Protein AF-A0A959UW81-F1 (afdb_monomer_lite)

Sequence (52 aa):
MVIGPEGDLSPREAKRLTEAGFIAVSLGEARLRTETAALVACTWMALAPGRR

Radius of gyration: 12.25 Å; chains: 1; bounding box: 25×26×32 Å

pLDDT: mean 91.96, std 9.4, range [54.94, 98.0]

Secondary structure (DSSP, 8-state):
-----TT---HHHHHHHHHTTPPP----SS---HHHHHHHHHHHHHHSTT--

Foldseek 3Di:
DDFAAQVGDDPVRVVVCVVVVDDDDDLDDDDDHRVRVVVSVVVCVVPPPPPD

Structure (mmCIF, N/CA/C/O backbone):
data_AF-A0A959UW81-F1
#
_entry.id   AF-A0A959UW81-F1
#
loop_
_atom_site.group_PDB
_atom_site.id
_atom_site.type_symbol
_atom_site.label_atom_id
_atom_site.label_alt_id
_atom_site.label_comp_id
_atom_site.label_asym_id
_atom_site.label_entity_id
_atom_site.label_seq_id
_atom_site.pdbx_PDB_ins_code
_atom_site.Cartn_x
_atom_site.Cartn_y
_atom_site.Cartn_z
_atom_site.occupancy
_atom_site.B_iso_or_equiv
_atom_site.auth_seq_id
_atom_site.auth_comp_id
_atom_site.auth_asym_id
_atom_site.auth_atom_id
_atom_site.pdbx_PDB_model_num
ATOM 1 N N . MET A 1 1 ? -8.827 -0.894 -5.184 1.00 87.81 1 MET A N 1
ATOM 2 C CA . MET A 1 1 ? -7.530 -0.629 -4.529 1.00 87.81 1 MET A CA 1
ATOM 3 C C . MET A 1 1 ? -7.602 0.736 -3.872 1.00 87.81 1 MET A C 1
ATOM 5 O O . MET A 1 1 ? -8.141 1.639 -4.498 1.00 87.81 1 MET A O 1
ATOM 9 N N . VAL A 1 2 ? -7.137 0.870 -2.631 1.00 94.81 2 VAL A N 1
ATOM 10 C CA . VAL A 1 2 ? -7.159 2.136 -1.880 1.00 94.81 2 VAL A CA 1
ATOM 11 C C . VAL A 1 2 ? -5.718 2.540 -1.607 1.00 94.81 2 VAL A C 1
ATOM 13 O O . VAL A 1 2 ? -4.951 1.722 -1.110 1.00 94.81 2 VAL A O 1
ATOM 16 N N . ILE A 1 3 ? -5.370 3.779 -1.945 1.00 95.38 3 ILE A N 1
ATOM 17 C CA . ILE A 1 3 ? -4.087 4.406 -1.622 1.00 95.38 3 ILE A CA 1
ATOM 18 C C . ILE A 1 3 ? -4.393 5.571 -0.679 1.00 95.38 3 ILE A C 1
ATOM 20 O O . ILE A 1 3 ? -5.326 6.333 -0.934 1.00 95.38 3 ILE A O 1
ATOM 24 N N . GLY A 1 4 ? -3.668 5.648 0.437 1.00 93.69 4 GLY A N 1
ATOM 25 C CA . GLY A 1 4 ? -3.833 6.717 1.421 1.00 93.69 4 GLY A CA 1
ATOM 26 C C . GLY A 1 4 ? -3.372 8.078 0.886 1.00 93.69 4 GLY A C 1
ATOM 27 O O .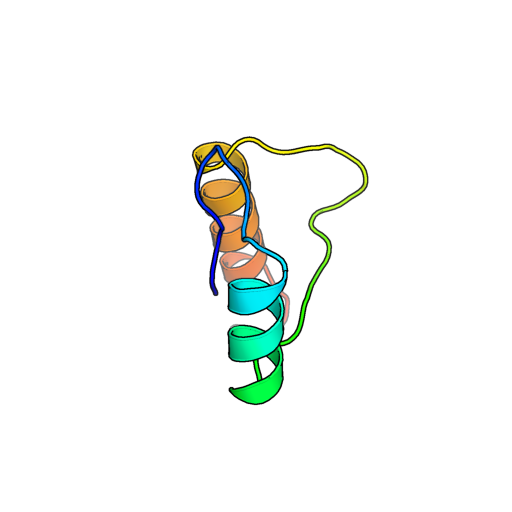 GLY A 1 4 ? -2.654 8.123 -0.110 1.00 93.69 4 GLY A O 1
ATOM 28 N N . PRO A 1 5 ? -3.780 9.183 1.528 1.00 94.44 5 PRO A N 1
ATOM 29 C CA . PRO A 1 5 ? -3.264 10.512 1.209 1.00 94.44 5 PRO A CA 1
ATOM 30 C C . PRO A 1 5 ? -1.802 10.658 1.664 1.00 94.44 5 PRO A C 1
ATOM 32 O O . PRO A 1 5 ? -1.279 9.811 2.381 1.00 94.44 5 PRO A O 1
ATOM 35 N N . GLU A 1 6 ? -1.173 11.789 1.343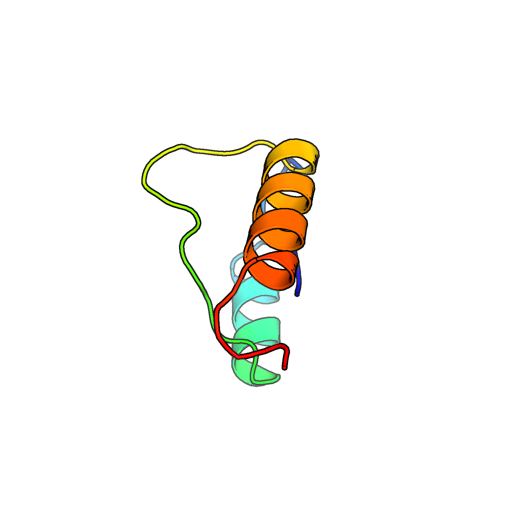 1.00 93.94 6 GLU A N 1
ATOM 36 C CA . GLU A 1 6 ? 0.232 12.068 1.694 1.00 93.94 6 GLU A CA 1
ATOM 37 C C . GLU A 1 6 ? 0.505 12.034 3.213 1.00 93.94 6 GLU A C 1
ATOM 39 O O . GLU A 1 6 ? 1.628 11.792 3.645 1.00 93.94 6 GLU A O 1
ATOM 44 N N . GLY A 1 7 ? -0.534 12.253 4.028 1.00 90.75 7 GLY A N 1
ATOM 45 C CA . GLY A 1 7 ? -0.500 12.141 5.491 1.00 90.75 7 GLY A CA 1
ATOM 46 C C . GLY A 1 7 ? -0.743 10.730 6.043 1.00 90.75 7 GLY A C 1
ATOM 47 O O . GLY A 1 7 ? -0.948 10.599 7.248 1.00 90.75 7 GLY A O 1
ATOM 48 N N . ASP A 1 8 ? -0.732 9.710 5.181 1.00 92.00 8 ASP A N 1
ATOM 49 C CA . ASP A 1 8 ? -1.082 8.316 5.462 1.00 92.00 8 ASP A CA 1
ATOM 50 C C . ASP A 1 8 ? -2.546 8.116 5.921 1.00 92.00 8 ASP A C 1
ATOM 52 O O . ASP A 1 8 ? -3.316 9.056 6.130 1.00 92.00 8 ASP A O 1
ATOM 56 N N . LEU A 1 9 ? -2.972 6.854 6.031 1.00 93.06 9 LEU A N 1
ATOM 57 C CA . LEU A 1 9 ? -4.257 6.503 6.641 1.00 93.06 9 LEU A CA 1
ATOM 58 C C . LEU A 1 9 ? -4.122 6.517 8.163 1.00 93.06 9 LEU A C 1
ATOM 60 O O . LEU A 1 9 ? -3.202 5.910 8.717 1.00 93.06 9 LEU A O 1
ATOM 64 N N . SER A 1 10 ? -5.085 7.121 8.861 1.00 96.25 10 SER A N 1
ATOM 65 C CA . SER A 1 10 ? -5.129 6.999 10.317 1.00 96.25 10 SER A CA 1
ATOM 66 C C . SER A 1 10 ? -5.417 5.547 10.737 1.00 96.25 10 SER A C 1
ATOM 68 O O . SER A 1 10 ? -6.076 4.799 10.004 1.00 96.25 10 SER A O 1
ATOM 70 N N . PRO A 1 11 ? -5.035 5.133 11.961 1.00 96.44 11 PRO A N 1
ATOM 71 C CA . PRO A 1 11 ? -5.347 3.792 12.464 1.00 96.44 11 PRO A CA 1
ATOM 72 C C . PRO A 1 11 ? -6.845 3.456 12.425 1.00 96.44 11 PRO A C 1
ATOM 74 O O . PRO A 1 11 ? -7.232 2.310 12.198 1.00 96.44 11 PRO A O 1
ATOM 77 N N . ARG A 1 12 ? -7.710 4.463 12.612 1.00 97.81 12 ARG A N 1
ATOM 78 C CA . ARG A 1 12 ? -9.166 4.299 12.551 1.00 97.81 12 ARG A CA 1
ATOM 79 C C . ARG A 1 12 ? -9.650 4.027 11.127 1.00 97.81 12 ARG A C 1
ATOM 81 O O . ARG A 1 12 ? -10.535 3.197 10.944 1.00 97.81 12 ARG A O 1
ATOM 88 N N . GLU A 1 13 ? -9.098 4.711 10.131 1.00 97.12 13 GLU A N 1
ATOM 89 C CA . GLU A 1 13 ? -9.441 4.491 8.721 1.00 97.12 13 GLU A CA 1
ATOM 90 C C . GLU A 1 13 ? -8.922 3.146 8.225 1.00 97.12 13 GLU A C 1
ATOM 92 O O . GLU A 1 13 ? -9.682 2.401 7.609 1.00 97.12 13 GLU A O 1
ATOM 97 N N . ALA A 1 14 ? -7.682 2.793 8.573 1.00 95.44 14 ALA A N 1
ATOM 98 C CA . ALA A 1 14 ? -7.117 1.483 8.268 1.00 95.44 14 ALA A CA 1
ATOM 99 C C . ALA A 1 14 ? -7.985 0.354 8.850 1.00 95.44 14 ALA A C 1
ATOM 101 O O . ALA A 1 14 ? -8.348 -0.575 8.132 1.00 95.44 14 ALA A O 1
ATOM 102 N N . LYS A 1 15 ? -8.413 0.476 10.116 1.00 97.19 15 LYS A N 1
ATOM 103 C CA . LYS A 1 15 ? -9.318 -0.495 10.747 1.00 97.19 15 LYS A CA 1
ATOM 104 C C . LYS A 1 15 ? -10.650 -0.618 10.002 1.00 97.19 15 LYS A C 1
ATOM 106 O O . LYS A 1 15 ? -11.081 -1.734 9.731 1.00 97.19 15 LYS A O 1
ATOM 111 N N . ARG A 1 16 ? -11.271 0.506 9.624 1.00 97.75 16 ARG A N 1
ATOM 112 C CA . ARG A 1 16 ? -12.530 0.508 8.855 1.00 97.75 16 ARG A CA 1
ATOM 113 C C . ARG A 1 16 ? -12.387 -0.184 7.501 1.00 97.75 16 ARG A C 1
ATOM 115 O O . ARG A 1 16 ? -13.316 -0.860 7.074 1.00 97.75 16 ARG A O 1
ATOM 122 N N . LEU A 1 17 ? -11.251 -0.012 6.824 1.00 97.38 17 LEU A N 1
ATOM 123 C CA . LEU A 1 17 ? -10.974 -0.690 5.557 1.00 97.38 17 LEU A CA 1
ATOM 124 C C . LEU A 1 17 ? -10.860 -2.202 5.766 1.00 97.38 17 LEU A C 1
ATOM 126 O O . LEU A 1 17 ? -11.515 -2.960 5.055 1.00 97.38 17 LEU A O 1
ATOM 130 N N . THR A 1 18 ? -10.108 -2.644 6.774 1.00 96.50 18 THR A N 1
ATOM 131 C CA . THR A 1 18 ? -9.994 -4.073 7.099 1.00 96.50 18 THR A CA 1
ATOM 132 C C . THR A 1 18 ? -11.348 -4.683 7.477 1.00 96.50 18 THR A C 1
ATOM 134 O O . THR A 1 18 ? -11.691 -5.757 6.991 1.00 96.50 18 THR A O 1
ATOM 137 N N . GLU A 1 19 ? -12.159 -3.991 8.284 1.00 98.00 19 GLU A N 1
ATOM 138 C CA . GLU A 1 19 ? -13.523 -4.422 8.644 1.00 98.00 19 GLU A CA 1
ATOM 139 C C . GLU A 1 19 ? -14.463 -4.488 7.431 1.00 98.00 19 GLU A C 1
ATOM 141 O O . GLU A 1 19 ? -15.345 -5.341 7.379 1.00 98.00 19 GLU A O 1
ATOM 146 N N . ALA A 1 20 ? -14.250 -3.630 6.43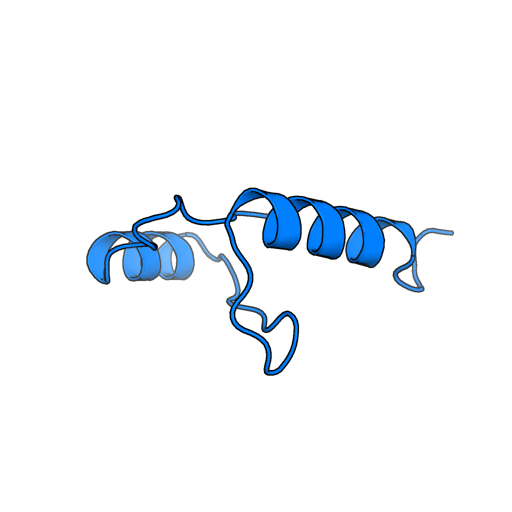1 1.00 97.81 20 ALA A N 1
ATOM 147 C CA . ALA A 1 20 ? -14.959 -3.669 5.154 1.00 97.81 20 ALA A CA 1
ATOM 148 C C . ALA A 1 20 ? -14.423 -4.746 4.184 1.00 97.81 20 ALA A C 1
ATOM 150 O O . ALA A 1 20 ? -14.873 -4.811 3.041 1.00 97.81 20 ALA A O 1
ATOM 151 N N . GLY A 1 21 ? -13.472 -5.583 4.613 1.00 97.69 21 GLY A N 1
ATOM 152 C CA . GLY A 1 21 ? -12.921 -6.690 3.827 1.00 97.69 21 GLY A CA 1
ATOM 153 C C . GLY A 1 21 ? -11.755 -6.314 2.908 1.00 97.69 21 GLY A C 1
ATOM 154 O O . GLY A 1 21 ? -11.359 -7.124 2.070 1.00 97.69 21 GLY A O 1
ATOM 155 N N . PHE A 1 22 ? -11.183 -5.112 3.037 1.00 97.19 22 PHE A N 1
ATOM 156 C CA . PHE A 1 22 ? -9.960 -4.769 2.310 1.00 97.19 22 PHE A CA 1
ATOM 157 C C . PHE A 1 22 ? -8.760 -5.513 2.900 1.00 97.19 22 PHE A C 1
ATOM 159 O O . PHE A 1 22 ? -8.583 -5.585 4.114 1.00 97.19 22 PHE A O 1
ATOM 166 N N . ILE A 1 23 ? -7.903 -6.026 2.019 1.00 95.19 23 ILE A N 1
ATOM 167 C CA . ILE A 1 23 ? -6.672 -6.722 2.393 1.00 95.19 23 ILE A CA 1
ATOM 168 C C . ILE A 1 23 ? -5.503 -5.754 2.224 1.00 95.19 23 ILE A C 1
ATOM 170 O O . ILE A 1 23 ? -5.315 -5.178 1.149 1.00 95.19 23 ILE A O 1
ATOM 174 N N . ALA A 1 24 ? -4.719 -5.576 3.284 1.00 93.75 24 ALA A N 1
ATOM 175 C CA . ALA A 1 24 ? -3.487 -4.803 3.222 1.00 93.75 24 ALA A CA 1
ATOM 176 C C . ALA A 1 24 ? -2.428 -5.562 2.410 1.00 93.75 24 ALA A C 1
ATOM 178 O O . ALA A 1 24 ? -2.197 -6.750 2.630 1.00 93.75 24 ALA A O 1
ATOM 179 N N . VAL A 1 25 ? -1.774 -4.865 1.483 1.00 92.81 25 VAL A N 1
ATOM 180 C CA . VAL A 1 25 ? -0.707 -5.411 0.634 1.00 92.81 25 VAL A CA 1
ATOM 181 C C . VAL A 1 25 ? 0.514 -4.499 0.690 1.00 92.81 25 VAL A C 1
ATOM 183 O O . VAL A 1 25 ? 0.374 -3.283 0.809 1.00 92.81 25 VAL A O 1
ATOM 186 N N . SER A 1 26 ? 1.709 -5.085 0.605 1.00 93.12 26 SER A N 1
ATOM 187 C CA . SER A 1 26 ? 2.962 -4.331 0.491 1.00 93.12 26 SER A CA 1
ATOM 188 C C . SER A 1 26 ? 3.306 -4.080 -0.979 1.00 93.12 26 SER A C 1
ATOM 190 O O . SER A 1 26 ? 3.126 -4.963 -1.817 1.00 93.12 26 SER A O 1
ATOM 192 N N . LEU A 1 27 ? 3.830 -2.887 -1.282 1.00 93.62 27 LEU A N 1
ATOM 193 C CA . LEU A 1 27 ? 4.389 -2.524 -2.593 1.00 93.62 27 LEU A CA 1
ATOM 194 C C . LEU A 1 27 ? 5.931 -2.609 -2.614 1.00 93.62 27 LEU A C 1
ATOM 196 O O . LEU A 1 27 ? 6.566 -2.077 -3.524 1.00 93.62 27 LEU A O 1
ATOM 200 N N . GLY A 1 28 ? 6.528 -3.273 -1.617 1.00 92.69 28 GLY A N 1
ATOM 201 C CA . GLY A 1 28 ? 7.973 -3.395 -1.417 1.00 92.69 28 GLY A CA 1
ATOM 202 C C . GLY A 1 28 ? 8.471 -2.618 -0.194 1.00 92.69 28 GLY A C 1
ATOM 203 O O . GLY A 1 28 ? 7.688 -2.047 0.558 1.00 92.69 28 GLY A O 1
ATOM 204 N N . GLU A 1 29 ? 9.789 -2.594 -0.003 1.00 94.44 29 GLU A N 1
ATOM 205 C CA . GLU A 1 29 ? 10.441 -1.981 1.170 1.00 94.44 29 GLU A CA 1
ATOM 206 C C . GLU A 1 29 ? 10.503 -0.442 1.109 1.00 94.44 29 GLU A C 1
ATOM 208 O O . GLU A 1 29 ? 10.711 0.230 2.118 1.00 94.44 29 GLU A O 1
ATOM 213 N N . ALA A 1 30 ? 10.355 0.143 -0.083 1.00 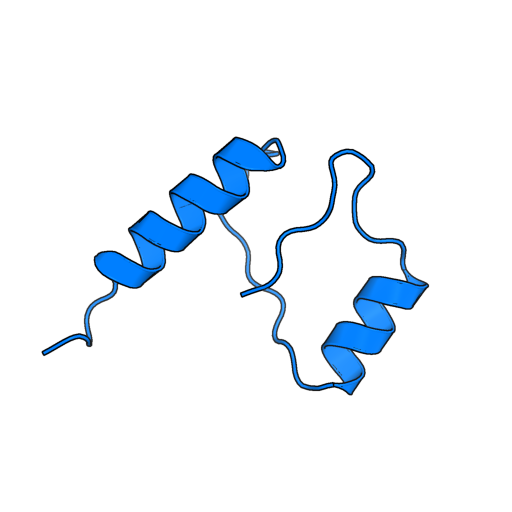94.56 30 ALA A N 1
ATOM 214 C CA . ALA A 1 30 ? 10.457 1.586 -0.267 1.00 94.56 30 ALA A CA 1
ATOM 215 C C . ALA A 1 30 ? 9.193 2.311 0.224 1.00 94.56 30 ALA A C 1
ATOM 217 O O . ALA A 1 30 ? 8.073 1.938 -0.125 1.00 94.56 30 ALA A O 1
ATOM 218 N N . ARG A 1 31 ? 9.367 3.422 0.954 1.00 93.50 31 ARG A N 1
ATOM 219 C CA . ARG A 1 31 ? 8.253 4.323 1.283 1.00 93.50 31 ARG A CA 1
ATOM 220 C C . ARG A 1 31 ? 7.896 5.168 0.064 1.00 93.50 31 ARG A C 1
ATOM 222 O O . ARG A 1 31 ? 8.646 6.064 -0.322 1.00 93.50 31 ARG A O 1
ATOM 229 N N . LEU A 1 32 ? 6.750 4.874 -0.537 1.00 95.06 32 LEU A N 1
ATOM 230 C CA . LEU A 1 32 ? 6.259 5.568 -1.723 1.00 95.06 32 LEU A CA 1
ATOM 231 C C . LEU A 1 32 ? 5.406 6.779 -1.329 1.00 95.06 32 LEU A C 1
ATOM 233 O O . LEU A 1 32 ? 4.637 6.715 -0.373 1.00 95.06 32 LEU A O 1
ATOM 237 N N . ARG A 1 33 ? 5.533 7.871 -2.089 1.00 95.38 33 ARG A N 1
ATOM 238 C CA . ARG A 1 33 ? 4.580 8.990 -2.046 1.00 95.38 33 ARG A CA 1
ATOM 239 C C . ARG A 1 33 ? 3.259 8.593 -2.698 1.00 95.38 33 ARG A C 1
ATOM 241 O O . ARG A 1 33 ? 3.229 7.631 -3.473 1.00 95.38 33 ARG A O 1
ATOM 248 N N . THR A 1 34 ? 2.199 9.338 -2.403 1.00 94.94 34 THR A N 1
ATOM 249 C CA . THR A 1 34 ? 0.817 9.017 -2.795 1.00 94.94 34 THR A CA 1
ATOM 250 C C . THR A 1 34 ? 0.684 8.670 -4.282 1.00 94.94 34 THR A C 1
ATOM 252 O O . THR A 1 34 ? 0.167 7.610 -4.646 1.00 94.94 34 THR A O 1
ATOM 255 N N . GLU A 1 35 ? 1.206 9.526 -5.157 1.00 96.88 35 GLU A N 1
ATOM 256 C CA . GLU A 1 35 ? 1.090 9.392 -6.608 1.00 96.88 35 GLU A CA 1
ATOM 257 C C . GLU A 1 35 ? 1.905 8.208 -7.139 1.00 96.88 35 GLU A C 1
ATOM 259 O O . GLU A 1 35 ? 1.427 7.439 -7.978 1.00 96.88 35 GLU A O 1
ATO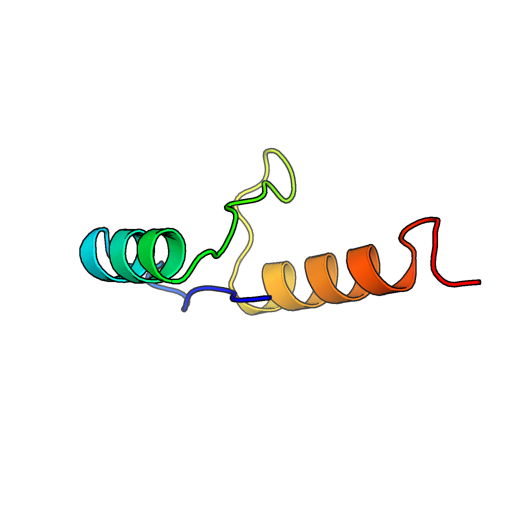M 264 N N . THR A 1 36 ? 3.119 8.015 -6.616 1.00 96.44 36 THR A N 1
ATOM 265 C CA . THR A 1 36 ? 3.987 6.895 -7.000 1.00 96.44 36 THR A CA 1
ATOM 266 C C . THR A 1 36 ? 3.370 5.561 -6.590 1.00 96.44 36 THR A C 1
ATOM 268 O O . THR A 1 36 ? 3.360 4.624 -7.388 1.00 96.44 36 THR A O 1
ATOM 271 N N . ALA A 1 37 ? 2.810 5.471 -5.380 1.00 96.00 37 ALA A N 1
ATOM 272 C CA . ALA A 1 37 ? 2.116 4.275 -4.909 1.00 96.00 37 ALA A CA 1
ATOM 273 C C . ALA A 1 37 ? 0.926 3.923 -5.815 1.00 96.00 37 ALA A C 1
ATOM 275 O O . ALA A 1 37 ? 0.770 2.764 -6.205 1.00 96.00 37 ALA A O 1
ATOM 276 N N . ALA A 1 38 ? 0.131 4.922 -6.212 1.00 95.50 38 ALA A N 1
ATOM 277 C CA . ALA A 1 38 ? -0.992 4.727 -7.124 1.00 95.50 38 ALA A CA 1
ATOM 278 C C . ALA A 1 38 ? -0.544 4.209 -8.500 1.00 95.50 38 ALA A C 1
ATOM 280 O O . ALA A 1 38 ? -1.096 3.220 -8.989 1.00 95.50 38 ALA A O 1
ATOM 281 N N . LEU A 1 39 ? 0.482 4.820 -9.105 1.00 96.25 39 LEU A N 1
ATOM 282 C CA . LEU A 1 39 ? 0.989 4.407 -10.417 1.00 96.25 39 LEU A CA 1
ATOM 283 C C . LEU A 1 39 ? 1.572 2.986 -10.385 1.00 96.25 39 LEU A C 1
ATOM 285 O O . LEU A 1 39 ? 1.243 2.165 -11.246 1.00 96.25 39 LEU A O 1
ATOM 289 N N . VAL A 1 40 ? 2.406 2.680 -9.385 1.00 95.38 40 VAL A N 1
ATOM 290 C CA . VAL A 1 40 ? 3.008 1.349 -9.202 1.00 95.38 40 VAL A CA 1
ATOM 291 C C . VAL A 1 40 ? 1.920 0.298 -9.070 1.00 95.38 40 VAL A C 1
ATOM 293 O O . VAL A 1 40 ? 1.962 -0.727 -9.746 1.00 95.38 40 VAL A O 1
ATOM 296 N N . ALA A 1 41 ? 0.913 0.560 -8.246 1.00 94.31 41 ALA A N 1
ATOM 297 C CA . ALA A 1 41 ? -0.096 -0.434 -7.954 1.00 94.31 41 ALA A CA 1
ATOM 298 C C . ALA A 1 41 ? -1.091 -0.623 -9.125 1.00 94.31 41 ALA A C 1
ATOM 300 O O . ALA A 1 41 ? -1.483 -1.753 -9.418 1.00 94.31 41 ALA A O 1
ATOM 301 N N . CYS A 1 42 ? -1.399 0.429 -9.898 1.00 94.44 42 CYS A N 1
ATOM 302 C CA . CYS A 1 42 ? -2.092 0.305 -11.189 1.00 94.44 42 CYS A CA 1
ATOM 303 C C . CYS A 1 42 ? -1.292 -0.531 -12.197 1.00 94.44 42 CYS A C 1
ATOM 305 O O . CYS A 1 42 ? -1.848 -1.416 -12.850 1.00 94.44 42 CYS A O 1
ATOM 307 N N . THR A 1 43 ? 0.014 -0.276 -12.296 1.00 94.50 43 THR A N 1
ATOM 308 C CA . THR A 1 43 ? 0.918 -1.008 -13.193 1.00 94.50 43 THR A CA 1
ATOM 309 C C . THR A 1 43 ? 1.002 -2.481 -12.800 1.00 94.50 43 THR A C 1
ATOM 311 O O . THR A 1 43 ? 0.852 -3.358 -13.648 1.00 94.50 43 THR A O 1
ATOM 314 N N . TRP A 1 44 ? 1.155 -2.765 -11.505 1.00 92.44 44 TRP A N 1
ATOM 315 C CA . TRP A 1 44 ? 1.171 -4.123 -10.970 1.00 92.44 44 TRP A CA 1
ATOM 316 C C . TRP A 1 44 ? -0.125 -4.868 -11.291 1.00 92.44 44 TRP A C 1
ATOM 318 O O . TRP A 1 44 ? -0.076 -5.973 -11.823 1.00 92.44 44 TRP A O 1
ATOM 328 N N . MET A 1 45 ? -1.287 -4.241 -11.076 1.00 90.44 45 MET A N 1
ATOM 329 C CA . MET A 1 45 ? -2.574 -4.840 -11.441 1.00 90.44 45 MET A CA 1
ATOM 330 C C . MET A 1 45 ? -2.705 -5.087 -12.944 1.00 90.44 45 MET A C 1
ATOM 332 O O .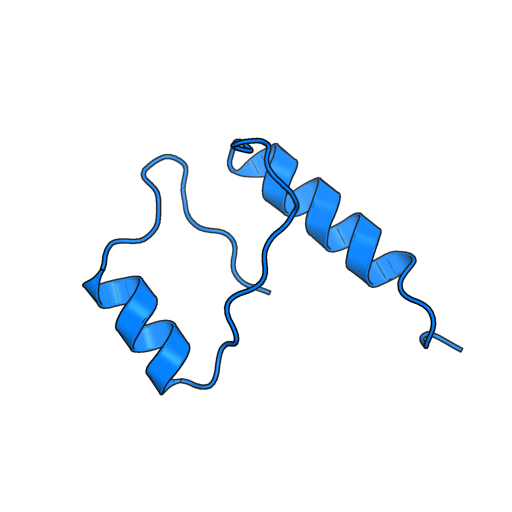 MET A 1 45 ? -3.355 -6.053 -13.331 1.00 90.44 45 MET A O 1
ATOM 336 N N . ALA A 1 46 ? -2.166 -4.222 -13.804 1.00 92.44 46 ALA A N 1
ATOM 337 C CA . ALA A 1 46 ? -2.236 -4.400 -15.255 1.00 92.44 46 ALA A CA 1
ATOM 338 C C . ALA A 1 46 ? -1.367 -5.570 -15.742 1.00 92.44 46 ALA A C 1
ATOM 340 O O . ALA A 1 46 ? -1.767 -6.283 -16.660 1.00 92.44 46 ALA A O 1
ATOM 341 N N . LEU A 1 47 ? -0.210 -5.774 -15.111 1.00 91.38 47 LEU A N 1
ATOM 342 C CA . LEU A 1 47 ? 0.770 -6.797 -15.481 1.00 91.38 47 LEU A CA 1
ATOM 343 C C . LEU A 1 47 ? 0.598 -8.120 -14.719 1.00 91.38 47 LEU A C 1
ATOM 345 O O . LEU A 1 47 ? 1.245 -9.106 -15.071 1.00 91.38 47 LEU A O 1
ATOM 349 N N . ALA A 1 48 ? -0.244 -8.154 -13.681 1.00 84.75 48 ALA A N 1
ATOM 350 C CA . ALA A 1 48 ? -0.451 -9.336 -12.855 1.00 84.75 48 ALA A CA 1
ATOM 351 C C . ALA A 1 48 ? -0.871 -10.555 -13.712 1.00 84.75 48 ALA A C 1
ATOM 353 O O . ALA A 1 48 ? -1.841 -10.469 -14.479 1.00 84.75 48 ALA A O 1
ATOM 354 N N . PRO A 1 49 ? -0.175 -11.703 -13.586 1.00 63.81 49 PRO A N 1
ATOM 355 C CA . PRO A 1 49 ? -0.526 -12.914 -14.315 1.00 63.81 49 PRO A CA 1
ATOM 356 C C . PRO A 1 49 ? -1.909 -13.401 -13.866 1.00 63.81 49 PRO A C 1
ATOM 358 O O . PRO A 1 49 ? -2.133 -13.636 -12.683 1.00 63.81 49 PRO A O 1
ATOM 361 N N . GLY A 1 50 ? -2.845 -13.522 -14.810 1.00 66.06 50 GLY A N 1
ATOM 362 C CA . GLY A 1 50 ? -4.249 -13.863 -14.534 1.00 66.06 50 GLY A CA 1
ATOM 363 C C . GLY A 1 50 ? -5.270 -13.004 -15.285 1.00 66.06 50 GLY A C 1
ATOM 364 O O . GLY A 1 50 ? -6.460 -13.278 -15.215 1.00 66.06 50 GLY A O 1
ATOM 365 N N . ARG A 1 51 ? -4.821 -11.988 -16.033 1.00 58.59 51 ARG A N 1
ATOM 366 C CA . ARG A 1 51 ? -5.668 -11.142 -16.897 1.00 58.59 51 ARG A CA 1
ATOM 367 C C . ARG A 1 51 ? -5.742 -11.636 -18.351 1.00 58.59 51 ARG A C 1
ATOM 369 O O . ARG A 1 51 ? -5.637 -10.826 -19.269 1.00 58.59 51 ARG A O 1
ATOM 376 N N . ARG A 1 52 ? -5.868 -12.952 -18.554 1.00 54.94 52 ARG A N 1
ATOM 377 C CA . ARG A 1 52 ? -6.289 -13.529 -19.842 1.00 54.94 52 ARG A CA 1
ATOM 378 C C . ARG A 1 52 ? -7.759 -13.892 -19.775 1.00 54.94 52 ARG A C 1
ATOM 380 O O . ARG A 1 52 ? -8.143 -14.468 -18.737 1.00 54.94 52 ARG A O 1
#